Protein AF-X1NRG2-F1 (afdb_monomer_lite)

Structure (mmCIF, N/CA/C/O backbone):
data_AF-X1NRG2-F1
#
_entry.id   AF-X1NRG2-F1
#
loop_
_atom_site.group_PDB
_atom_site.id
_atom_site.type_symbol
_atom_site.label_atom_id
_atom_site.label_alt_id
_atom_site.label_comp_id
_atom_site.label_asym_id
_atom_site.label_entity_id
_atom_site.label_seq_id
_atom_site.pdbx_PDB_ins_code
_atom_site.Cartn_x
_atom_site.Cartn_y
_atom_site.Cartn_z
_atom_site.occupancy
_atom_site.B_iso_or_equiv
_atom_site.auth_seq_id
_atom_site.auth_comp_id
_atom_site.auth_asym_id
_atom_site.auth_atom_id
_atom_site.pdbx_PDB_model_num
ATOM 1 N N . MET A 1 1 ? 44.931 -31.258 -50.687 1.00 60.97 1 MET A N 1
ATOM 2 C CA . MET A 1 1 ? 44.890 -31.232 -49.203 1.00 60.97 1 MET A CA 1
ATOM 3 C C . MET A 1 1 ? 44.844 -29.827 -48.590 1.00 60.97 1 MET A C 1
ATOM 5 O O . MET A 1 1 ? 44.211 -29.686 -47.560 1.00 60.97 1 MET A O 1
ATOM 9 N N . ARG A 1 2 ? 45.424 -28.782 -49.211 1.00 67.19 2 ARG A N 1
ATOM 10 C CA . ARG A 1 2 ? 45.443 -27.402 -48.664 1.00 67.19 2 ARG A CA 1
ATOM 11 C C . ARG A 1 2 ? 44.078 -26.684 -48.669 1.00 67.19 2 ARG A C 1
ATOM 13 O O . ARG A 1 2 ? 43.834 -25.842 -47.821 1.00 67.19 2 ARG A O 1
ATOM 20 N N . ILE A 1 3 ? 43.185 -27.034 -49.599 1.00 72.62 3 ILE A N 1
ATOM 21 C CA . ILE A 1 3 ? 41.842 -26.430 -49.718 1.00 72.62 3 ILE A CA 1
ATOM 22 C C . ILE A 1 3 ? 40.906 -26.937 -48.608 1.00 72.62 3 ILE A C 1
ATOM 24 O O . ILE A 1 3 ? 40.208 -26.143 -47.992 1.00 72.62 3 ILE A O 1
ATOM 28 N N . PHE A 1 4 ? 40.970 -28.234 -48.282 1.00 75.88 4 PHE A N 1
ATOM 29 C CA . PHE A 1 4 ? 40.153 -28.849 -47.227 1.00 75.88 4 PHE A CA 1
ATOM 30 C C . PHE A 1 4 ? 40.476 -28.312 -45.824 1.00 75.88 4 PHE A C 1
ATOM 32 O O . PHE A 1 4 ? 39.581 -28.125 -45.004 1.00 75.88 4 PHE A O 1
ATOM 39 N N . THR A 1 5 ? 41.748 -28.016 -45.546 1.00 77.38 5 THR A N 1
ATOM 40 C CA . THR A 1 5 ? 42.162 -27.430 -44.262 1.00 77.38 5 THR A CA 1
ATOM 41 C C . THR A 1 5 ? 41.685 -25.988 -44.103 1.00 77.38 5 THR A C 1
ATOM 43 O O . THR A 1 5 ? 41.310 -25.589 -43.006 1.00 77.38 5 THR A O 1
ATOM 46 N N . ILE A 1 6 ? 41.639 -25.221 -45.199 1.00 81.38 6 ILE A N 1
ATOM 47 C CA . ILE A 1 6 ? 41.126 -23.843 -45.200 1.00 81.38 6 ILE A CA 1
ATOM 48 C C . ILE A 1 6 ? 39.618 -23.843 -44.940 1.00 81.38 6 ILE A C 1
ATOM 50 O O . ILE A 1 6 ? 39.143 -23.070 -44.113 1.00 81.38 6 ILE A O 1
ATOM 54 N N . THR A 1 7 ? 38.867 -24.751 -45.569 1.00 83.25 7 THR A N 1
ATOM 55 C CA . THR A 1 7 ? 37.418 -24.848 -45.346 1.00 83.25 7 THR A CA 1
ATOM 56 C C . THR A 1 7 ? 37.064 -25.228 -43.908 1.00 83.25 7 THR A C 1
ATOM 58 O O . THR A 1 7 ? 36.139 -24.653 -43.346 1.00 83.25 7 THR A O 1
ATOM 61 N N . ILE A 1 8 ? 37.822 -26.129 -43.272 1.00 83.69 8 ILE A N 1
ATOM 62 C CA . ILE A 1 8 ? 37.588 -26.522 -41.870 1.00 83.69 8 ILE A CA 1
ATOM 63 C C . ILE A 1 8 ? 37.886 -25.361 -40.912 1.00 83.69 8 ILE A C 1
ATOM 65 O O . ILE A 1 8 ? 37.119 -25.123 -39.982 1.00 83.69 8 ILE A O 1
ATOM 69 N N . LEU A 1 9 ? 38.964 -24.610 -41.158 1.00 83.00 9 LEU A N 1
ATOM 70 C CA . LEU A 1 9 ? 39.339 -23.460 -40.333 1.00 83.00 9 LEU A CA 1
ATOM 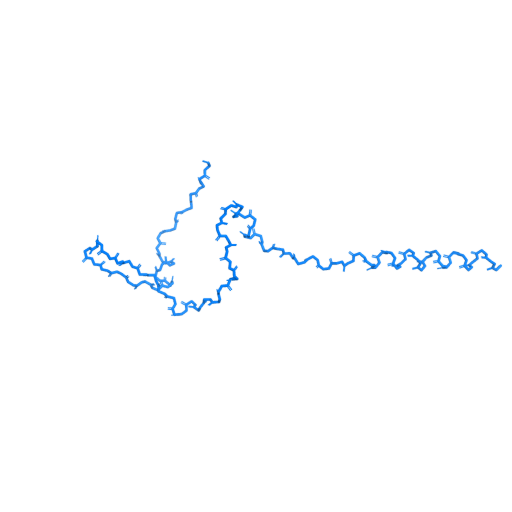71 C C . LEU A 1 9 ? 38.309 -22.325 -40.429 1.00 83.00 9 LEU A C 1
ATOM 73 O O . LEU A 1 9 ? 37.980 -21.713 -39.416 1.00 83.00 9 LEU A O 1
ATOM 77 N N . ILE A 1 10 ? 37.749 -22.093 -41.621 1.00 84.31 10 ILE A N 1
ATOM 78 C CA . ILE A 1 10 ? 36.661 -21.126 -41.825 1.00 84.31 10 ILE A CA 1
ATOM 79 C C . ILE A 1 10 ? 35.409 -21.554 -41.055 1.00 84.31 10 ILE A C 1
ATOM 81 O O . ILE A 1 10 ? 34.825 -20.732 -40.358 1.00 84.31 10 ILE A O 1
ATOM 85 N N . ILE A 1 11 ? 35.027 -22.833 -41.114 1.00 85.88 11 ILE A N 1
ATOM 86 C CA . ILE A 1 11 ? 33.862 -23.344 -40.376 1.00 85.88 11 ILE A CA 1
ATOM 87 C C . ILE A 1 11 ? 34.054 -23.170 -38.864 1.00 85.88 11 ILE A C 1
ATOM 89 O O . ILE A 1 11 ? 33.138 -22.712 -38.184 1.00 85.88 11 ILE A O 1
ATOM 93 N N . PHE A 1 12 ? 35.245 -23.475 -38.341 1.00 84.38 12 PHE A N 1
ATOM 94 C CA . PHE A 1 12 ? 35.560 -23.296 -36.920 1.00 84.38 12 PHE A CA 1
ATOM 95 C C . PHE A 1 12 ? 35.529 -21.825 -36.493 1.00 84.38 12 PHE A C 1
ATOM 97 O O . PHE A 1 12 ? 34.997 -21.503 -35.433 1.00 84.38 12 PHE A O 1
ATOM 104 N N . LEU A 1 13 ? 36.055 -20.928 -37.329 1.00 80.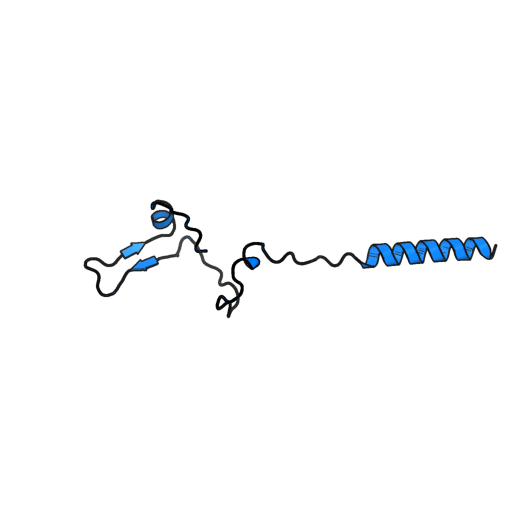06 13 LEU A N 1
ATOM 105 C CA . LEU A 1 13 ? 36.033 -19.488 -37.081 1.00 80.06 13 LEU A CA 1
ATOM 106 C C . LEU A 1 13 ? 34.602 -18.933 -37.122 1.00 80.06 13 LEU A C 1
ATOM 108 O O . LEU A 1 13 ? 34.225 -18.156 -36.249 1.00 80.06 13 LEU A O 1
ATOM 112 N N . CYS A 1 14 ? 33.775 -19.387 -38.066 1.00 78.81 14 CYS A N 1
ATOM 113 C CA . CYS A 1 14 ? 32.352 -19.055 -38.104 1.00 78.81 14 CYS A CA 1
ATOM 114 C C . CYS A 1 14 ? 31.619 -19.573 -36.861 1.00 78.81 14 CYS A C 1
ATOM 116 O O . CYS A 1 14 ? 30.854 -18.830 -36.257 1.00 78.81 14 CYS A O 1
ATOM 118 N N . PHE A 1 15 ? 31.880 -20.810 -36.434 1.00 79.19 15 PHE A N 1
ATOM 119 C CA . PHE A 1 15 ? 31.273 -21.384 -35.231 1.00 79.19 15 PHE A CA 1
ATOM 120 C C . PHE A 1 15 ? 31.657 -20.606 -33.962 1.00 79.19 15 PHE A C 1
ATOM 122 O O . PHE A 1 15 ? 30.805 -20.318 -33.119 1.00 79.19 15 PHE A O 1
ATOM 129 N N . PHE A 1 16 ? 32.923 -20.200 -33.855 1.00 72.88 16 PHE A N 1
ATOM 130 C CA . PHE A 1 16 ? 33.421 -19.395 -32.741 1.00 72.88 16 PHE A CA 1
ATOM 131 C C . PHE A 1 16 ? 32.804 -17.986 -32.721 1.00 72.88 16 PHE A C 1
ATOM 133 O O . PHE A 1 16 ? 32.399 -17.512 -31.662 1.00 72.88 16 PHE A O 1
ATOM 140 N N . LEU A 1 17 ? 32.644 -17.351 -33.890 1.00 68.69 17 LEU A N 1
ATOM 141 C CA . LEU A 1 17 ? 31.961 -16.058 -34.021 1.00 68.69 17 LEU A CA 1
ATOM 142 C C . LEU A 1 17 ? 30.470 -16.136 -33.665 1.00 68.69 17 LEU A C 1
ATOM 144 O O . LEU A 1 17 ? 29.953 -15.216 -33.043 1.00 68.69 17 LEU A O 1
ATOM 148 N N . ILE A 1 18 ? 29.785 -17.228 -34.017 1.00 68.69 18 ILE A N 1
ATOM 149 C CA . ILE A 1 18 ? 28.362 -17.413 -33.690 1.00 68.69 18 ILE A CA 1
ATOM 150 C C . ILE A 1 18 ? 28.170 -17.643 -32.182 1.00 68.69 18 ILE A C 1
ATOM 152 O O . ILE A 1 18 ? 27.219 -17.133 -31.595 1.00 68.69 18 ILE A O 1
ATOM 156 N N . THR A 1 19 ? 29.081 -18.377 -31.537 1.00 66.25 19 THR A N 1
ATOM 157 C CA . THR A 1 19 ? 28.959 -18.725 -30.108 1.00 66.25 19 THR A CA 1
ATOM 158 C C . THR A 1 19 ? 29.341 -17.557 -29.184 1.00 66.25 19 THR A C 1
ATOM 160 O O . THR A 1 19 ? 28.816 -17.449 -28.078 1.00 66.25 19 THR A O 1
ATOM 163 N N . GL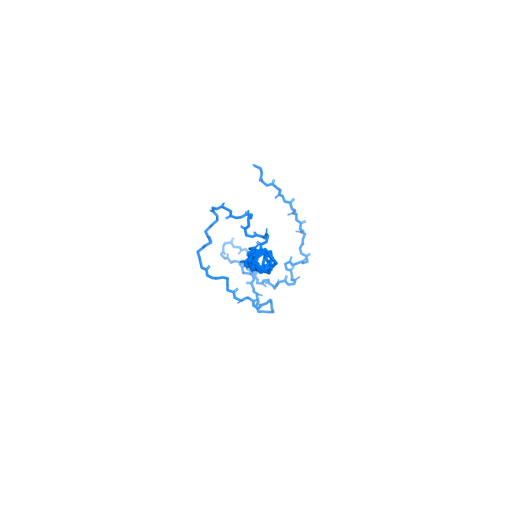Y A 1 20 ? 30.211 -16.644 -29.634 1.00 58.28 20 GLY A N 1
ATOM 164 C CA . GLY A 1 20 ? 30.713 -15.518 -28.833 1.00 58.28 20 GLY A CA 1
ATOM 165 C C . GLY A 1 20 ? 29.726 -14.370 -28.573 1.00 58.28 20 GLY A C 1
ATOM 166 O O . GLY A 1 20 ? 30.057 -13.468 -27.809 1.00 58.28 20 GLY A O 1
ATOM 167 N N . CYS A 1 21 ? 28.533 -14.374 -29.176 1.00 48.31 21 CYS A N 1
ATOM 168 C CA . CYS A 1 21 ? 27.560 -13.278 -29.041 1.00 48.31 21 CYS A CA 1
ATOM 169 C C . CYS A 1 21 ? 26.470 -13.506 -27.981 1.00 48.31 21 CYS A C 1
ATOM 171 O O . CYS A 1 21 ? 25.613 -12.640 -27.811 1.00 48.31 21 CYS A O 1
ATOM 173 N N . MET A 1 22 ? 26.478 -14.622 -27.246 1.00 45.16 22 MET A N 1
ATOM 174 C CA . MET A 1 22 ? 25.559 -14.814 -26.116 1.00 45.16 22 MET A CA 1
ATOM 175 C C . MET A 1 22 ? 26.080 -14.064 -24.883 1.00 45.16 22 MET A C 1
ATOM 177 O O . MET A 1 22 ? 26.555 -14.664 -23.924 1.00 45.16 22 MET A O 1
ATOM 181 N N . GLN A 1 23 ? 26.008 -12.733 -24.914 1.00 52.12 23 GLN A N 1
ATOM 182 C CA . GLN A 1 23 ? 25.939 -11.970 -23.674 1.00 52.12 23 GLN A CA 1
ATOM 183 C C . GLN A 1 23 ? 24.532 -12.168 -23.116 1.00 52.12 23 GLN A C 1
ATOM 185 O O . GLN A 1 23 ? 23.541 -11.829 -23.763 1.00 52.12 23 GLN A O 1
ATOM 190 N N . GLU A 1 24 ? 24.452 -12.764 -21.933 1.00 53.97 24 GLU A N 1
ATOM 191 C CA . GLU A 1 24 ? 23.237 -12.814 -21.134 1.00 53.97 24 GLU A CA 1
ATOM 192 C C . GLU A 1 24 ? 22.862 -11.359 -20.816 1.00 53.97 24 GLU A C 1
ATOM 194 O O . GLU A 1 24 ? 23.476 -10.707 -19.975 1.00 53.97 24 GLU A O 1
ATOM 199 N N . GLN A 1 25 ? 21.939 -10.785 -21.596 1.00 53.12 25 GLN A N 1
ATOM 200 C CA . GLN A 1 25 ? 21.381 -9.475 -21.290 1.00 53.12 2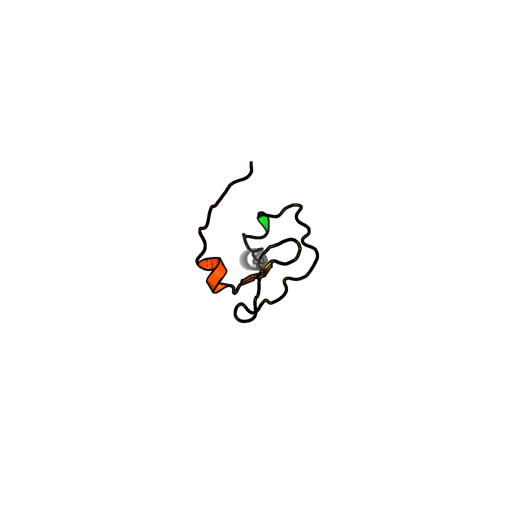5 GLN A CA 1
ATOM 201 C C . GLN A 1 25 ? 20.609 -9.630 -19.984 1.00 53.12 25 GLN A C 1
ATOM 203 O O . GLN A 1 25 ? 19.523 -10.215 -19.983 1.00 53.12 25 GLN A O 1
ATOM 208 N N . GLU A 1 26 ? 21.157 -9.112 -18.882 1.00 56.12 26 GLU A N 1
ATOM 209 C CA . GLU A 1 26 ? 20.379 -8.848 -17.675 1.00 56.12 26 GLU A CA 1
ATOM 210 C C . GLU A 1 26 ? 19.192 -7.983 -18.093 1.00 56.12 26 GLU A C 1
ATOM 212 O O . GLU A 1 26 ? 19.313 -6.799 -18.414 1.00 56.12 26 GLU A O 1
ATOM 217 N N . LYS A 1 27 ? 18.035 -8.635 -18.210 1.00 57.75 27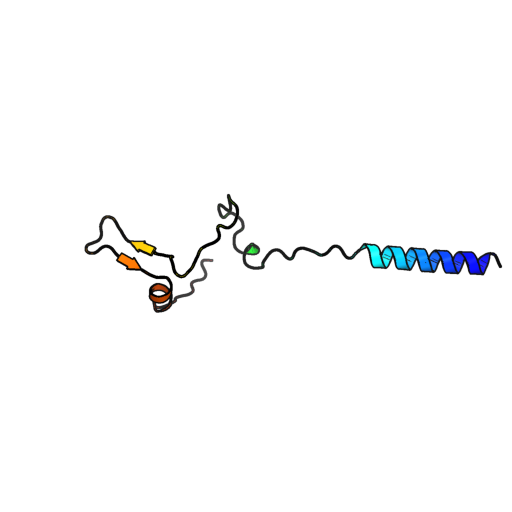 LYS A N 1
ATOM 218 C CA . LYS A 1 27 ? 16.789 -8.001 -18.595 1.00 57.75 27 LYS A CA 1
ATOM 219 C C . LYS A 1 27 ? 16.415 -7.073 -17.457 1.00 57.75 27 LYS A C 1
ATOM 221 O O . LYS A 1 27 ? 15.909 -7.534 -16.434 1.00 57.75 27 LYS A O 1
ATOM 226 N N . GLU A 1 28 ? 16.669 -5.785 -17.653 1.00 56.94 28 GLU A N 1
ATOM 227 C CA . GLU A 1 28 ? 16.202 -4.768 -16.727 1.00 56.94 28 GLU A CA 1
ATOM 228 C C . GLU A 1 28 ? 14.695 -4.987 -16.515 1.00 56.94 28 GLU A C 1
ATOM 230 O O . GLU A 1 28 ? 13.945 -5.165 -17.490 1.00 56.94 28 GLU A O 1
ATOM 235 N N . PRO A 1 29 ? 14.234 -5.098 -15.263 1.00 58.41 29 PRO A N 1
ATOM 236 C CA . PRO A 1 29 ? 12.850 -5.425 -15.014 1.00 58.41 29 PRO A CA 1
ATOM 237 C C . PRO A 1 29 ? 11.939 -4.359 -15.628 1.00 58.41 29 PRO A C 1
ATOM 239 O O . PRO A 1 29 ? 12.090 -3.168 -15.381 1.00 58.41 29 PRO A O 1
ATOM 242 N N . SER A 1 30 ? 10.943 -4.815 -16.393 1.00 60.88 30 SER A N 1
ATOM 243 C CA . SER A 1 30 ? 10.015 -3.994 -17.192 1.00 60.88 30 SER A CA 1
ATOM 244 C C . SER A 1 30 ? 9.267 -2.896 -16.419 1.00 60.88 30 SER A C 1
ATOM 246 O O . SER A 1 30 ? 8.596 -2.079 -17.041 1.00 60.88 30 SER A O 1
ATOM 248 N N . TYR A 1 31 ? 9.319 -2.888 -15.086 1.00 57.62 31 TYR A N 1
ATOM 249 C CA . TYR A 1 31 ? 8.733 -1.826 -14.276 1.00 57.62 31 TYR A CA 1
ATOM 250 C C . TYR A 1 31 ? 9.647 -0.599 -14.141 1.00 57.62 31 TYR A C 1
ATOM 252 O O . TYR A 1 31 ? 9.132 0.478 -13.872 1.00 57.62 31 TYR A O 1
ATOM 260 N N . LEU A 1 32 ? 10.966 -0.716 -14.346 1.00 58.50 32 LEU A N 1
ATOM 261 C CA . LEU A 1 32 ? 11.902 0.415 -14.224 1.00 58.50 32 LEU A CA 1
ATOM 262 C C . LEU A 1 32 ? 11.809 1.396 -15.397 1.00 58.50 32 LEU A C 1
ATOM 264 O O . LEU A 1 32 ? 11.985 2.596 -15.200 1.00 58.50 32 LEU A O 1
ATOM 268 N N . SER A 1 33 ? 11.415 0.925 -16.584 1.00 59.03 33 SER A N 1
ATOM 269 C CA . SER A 1 33 ? 11.216 1.778 -17.764 1.00 59.03 33 SER A CA 1
ATOM 270 C C . SER A 1 33 ? 10.049 2.766 -17.630 1.00 59.03 33 SER A C 1
ATOM 272 O O . SER A 1 33 ? 9.851 3.598 -18.507 1.00 59.03 33 SER A O 1
ATOM 274 N N . LEU A 1 34 ? 9.237 2.663 -16.570 1.00 56.75 34 LEU A N 1
ATOM 275 C CA . LEU A 1 34 ? 8.102 3.556 -16.310 1.00 56.75 34 LEU A CA 1
ATOM 276 C C . LEU A 1 34 ? 8.485 4.807 -15.503 1.00 56.75 34 LEU A C 1
ATOM 278 O O . LEU A 1 34 ? 7.624 5.649 -15.259 1.00 56.75 34 LEU A O 1
ATOM 282 N N . TYR A 1 35 ? 9.745 4.931 -15.072 1.00 56.22 35 TYR A N 1
ATOM 283 C CA . TYR A 1 35 ? 10.170 5.936 -14.094 1.00 56.22 35 TYR A CA 1
ATOM 284 C C . TYR A 1 35 ? 11.360 6.790 -14.560 1.00 56.22 35 TYR A C 1
ATOM 286 O O . TYR A 1 35 ? 12.173 7.215 -13.736 1.00 56.22 35 TYR A O 1
ATOM 294 N N . GLU A 1 36 ? 11.467 7.078 -15.863 1.00 53.44 36 GLU A N 1
ATOM 295 C CA . GLU A 1 36 ? 12.426 8.077 -16.357 1.00 53.44 36 GLU A CA 1
ATOM 296 C C . GLU A 1 36 ? 12.186 9.425 -15.649 1.00 53.44 36 GLU A C 1
ATOM 298 O O . GLU A 1 36 ? 11.113 10.018 -15.742 1.00 53.44 36 GLU A O 1
ATOM 303 N N . GLY A 1 37 ? 13.182 9.895 -14.889 1.00 55.34 37 GLY A N 1
ATOM 304 C CA . GLY A 1 37 ? 13.110 11.153 -14.136 1.00 55.34 37 GLY A CA 1
ATOM 305 C C . GLY A 1 37 ? 12.556 11.053 -12.709 1.00 55.34 37 GLY A C 1
ATOM 306 O O . GLY A 1 37 ? 12.459 12.080 -12.033 1.00 55.34 37 GLY A O 1
ATOM 307 N N . LEU A 1 38 ? 12.231 9.855 -12.207 1.00 60.22 38 LEU A N 1
ATOM 308 C CA . LEU A 1 38 ? 11.975 9.666 -10.777 1.00 60.22 38 LEU A CA 1
ATOM 309 C C . LEU A 1 38 ? 13.312 9.648 -10.019 1.00 60.22 38 LEU A C 1
ATOM 311 O O . LEU A 1 38 ? 14.327 9.206 -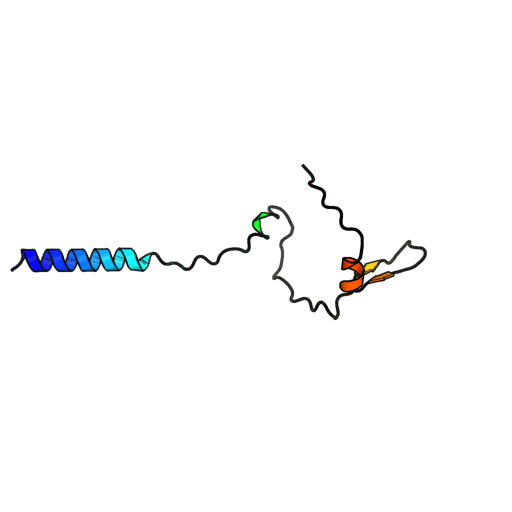10.554 1.00 60.22 38 LEU A O 1
ATOM 315 N N . HIS A 1 39 ? 13.327 10.115 -8.768 1.00 59.34 39 HIS A N 1
ATOM 316 C CA . HIS A 1 39 ? 14.506 10.045 -7.902 1.00 59.34 39 HIS A CA 1
ATOM 317 C C . HIS A 1 39 ? 14.797 8.579 -7.538 1.00 59.34 39 HIS A C 1
ATOM 319 O O . HIS A 1 39 ? 14.503 8.126 -6.435 1.00 59.34 39 HIS A O 1
ATOM 325 N N . VAL A 1 40 ? 15.359 7.817 -8.476 1.00 60.59 40 VAL A N 1
ATOM 326 C CA . VAL A 1 40 ? 15.888 6.474 -8.235 1.00 60.59 40 VAL A CA 1
ATOM 327 C C . VAL A 1 40 ? 17.306 6.647 -7.703 1.00 60.59 40 VAL A C 1
ATOM 329 O O . VAL A 1 40 ? 18.299 6.427 -8.389 1.00 60.59 40 VAL A O 1
ATOM 332 N N . THR A 1 41 ? 17.411 7.140 -6.473 1.00 67.31 41 THR A N 1
ATOM 333 C CA . THR A 1 41 ? 18.684 7.211 -5.754 1.00 67.31 41 THR A CA 1
ATOM 334 C C . THR A 1 41 ? 18.666 6.166 -4.648 1.00 67.31 41 THR A C 1
ATOM 336 O O . THR A 1 41 ? 17.970 6.342 -3.650 1.00 67.31 41 THR A O 1
ATOM 339 N N . GLY A 1 42 ? 19.417 5.078 -4.831 1.00 67.44 42 GLY A N 1
ATOM 340 C CA . GLY A 1 42 ? 19.581 4.009 -3.842 1.00 67.44 42 GLY A CA 1
ATOM 341 C C . GLY A 1 42 ? 19.473 2.602 -4.433 1.00 67.44 42 GLY A C 1
ATOM 342 O O . GLY A 1 42 ? 19.071 2.423 -5.580 1.00 67.44 42 GLY A O 1
ATOM 343 N N . HIS A 1 43 ? 19.838 1.599 -3.635 1.00 74.75 43 HIS A N 1
ATOM 344 C CA . HIS A 1 43 ? 19.537 0.200 -3.937 1.00 74.75 43 HIS A CA 1
ATOM 345 C C . HIS A 1 43 ? 18.135 -0.143 -3.418 1.00 74.75 43 HIS A C 1
ATOM 347 O O . HIS A 1 43 ? 17.761 0.363 -2.354 1.00 74.75 43 HIS A O 1
ATOM 353 N N . PRO A 1 44 ? 17.362 -0.992 -4.123 1.00 76.38 44 PRO A N 1
ATOM 354 C CA . PRO A 1 44 ? 16.106 -1.509 -3.597 1.00 76.38 44 PRO A CA 1
ATOM 355 C C . PRO A 1 44 ? 16.324 -2.096 -2.202 1.00 76.38 44 PRO A C 1
ATOM 357 O O . PRO A 1 44 ? 17.202 -2.935 -2.005 1.00 76.38 44 PRO A O 1
ATOM 360 N N . ILE A 1 45 ? 15.543 -1.626 -1.236 1.00 80.31 45 ILE A N 1
ATOM 361 C CA . ILE A 1 45 ? 15.577 -2.147 0.127 1.00 80.31 45 ILE A CA 1
ATOM 362 C C . ILE A 1 45 ? 14.642 -3.352 0.171 1.00 80.31 45 ILE A C 1
ATOM 364 O O . ILE A 1 45 ? 13.524 -3.292 -0.344 1.00 80.31 45 ILE A O 1
ATOM 368 N N . GLU A 1 46 ? 15.095 -4.447 0.774 1.00 82.56 46 GLU A N 1
ATOM 369 C CA . GLU A 1 46 ? 14.240 -5.601 1.033 1.00 82.56 46 GLU A CA 1
ATOM 370 C C . GLU A 1 46 ? 13.186 -5.223 2.086 1.00 82.56 46 GLU A C 1
ATOM 372 O O . GLU A 1 46 ? 13.520 -4.783 3.186 1.00 82.56 46 GLU A O 1
ATOM 377 N N . VAL A 1 47 ? 11.905 -5.353 1.733 1.00 84.56 47 VAL A N 1
ATOM 378 C CA . VAL A 1 47 ? 10.774 -5.023 2.611 1.00 84.56 47 VAL A CA 1
ATOM 379 C C . VAL A 1 47 ? 10.029 -6.306 2.962 1.00 84.56 47 VAL A C 1
ATOM 381 O O . VAL A 1 47 ? 9.506 -6.981 2.076 1.00 84.56 47 VAL A O 1
ATOM 384 N N . ASP A 1 48 ? 9.928 -6.620 4.254 1.00 90.50 48 ASP A N 1
ATOM 385 C CA . ASP A 1 48 ? 9.071 -7.703 4.737 1.00 90.50 48 ASP A CA 1
ATOM 386 C C . ASP A 1 48 ? 7.616 -7.224 4.834 1.00 90.50 48 ASP A C 1
ATOM 388 O O . ASP A 1 48 ? 7.255 -6.356 5.632 1.00 90.50 48 ASP A O 1
ATOM 392 N N . ILE A 1 49 ? 6.759 -7.829 4.016 1.00 90.88 49 ILE A N 1
ATOM 393 C CA . ILE A 1 49 ? 5.333 -7.506 3.916 1.00 90.88 49 ILE A CA 1
ATOM 394 C C . ILE A 1 49 ? 4.614 -7.700 5.260 1.00 90.88 49 ILE A C 1
ATOM 396 O O . ILE A 1 49 ? 3.684 -6.954 5.569 1.00 90.88 49 ILE A O 1
ATOM 400 N N . ASN A 1 50 ? 5.051 -8.655 6.088 1.00 92.12 50 ASN A N 1
ATOM 401 C CA . ASN A 1 50 ? 4.398 -8.953 7.367 1.00 92.12 50 ASN A CA 1
ATOM 402 C C . ASN A 1 50 ? 4.618 -7.842 8.406 1.00 92.12 50 ASN A C 1
ATOM 404 O O . ASN A 1 50 ? 3.773 -7.604 9.278 1.00 92.12 50 ASN A O 1
ATOM 408 N N . THR A 1 51 ? 5.748 -7.142 8.305 1.00 93.00 51 THR A N 1
ATOM 409 C CA . THR A 1 51 ? 6.126 -6.063 9.227 1.00 93.00 51 THR A CA 1
ATOM 410 C C . THR A 1 51 ? 5.789 -4.677 8.689 1.00 93.00 51 THR A C 1
ATOM 412 O O . THR A 1 51 ? 5.790 -3.715 9.455 1.00 93.00 51 THR A O 1
ATOM 415 N N . TYR A 1 52 ? 5.418 -4.566 7.411 1.00 93.38 52 TYR A N 1
ATOM 416 C CA . TYR A 1 52 ? 5.035 -3.304 6.789 1.00 93.38 52 TYR A CA 1
ATOM 417 C C . TYR A 1 52 ? 3.873 -2.612 7.524 1.00 93.38 52 TYR A C 1
ATOM 419 O O . TYR A 1 52 ? 2.861 -3.240 7.862 1.00 93.38 52 TYR A O 1
ATOM 427 N N . ARG A 1 53 ? 4.006 -1.298 7.736 1.00 95.31 53 ARG A N 1
ATOM 428 C CA . ARG A 1 53 ? 2.962 -0.416 8.270 1.00 95.31 53 ARG A CA 1
ATOM 429 C C . ARG A 1 53 ? 2.939 0.898 7.496 1.00 95.31 53 ARG A C 1
ATOM 431 O O . ARG A 1 53 ? 3.974 1.539 7.342 1.00 95.31 53 ARG A O 1
ATOM 438 N N . LEU A 1 54 ? 1.755 1.298 7.038 1.00 95.50 54 LEU A N 1
ATOM 439 C CA . LEU A 1 54 ? 1.492 2.633 6.506 1.00 95.50 54 LEU A CA 1
ATOM 440 C C . LEU A 1 54 ? 0.876 3.487 7.611 1.00 95.50 54 LEU A C 1
ATOM 442 O O . LEU A 1 54 ? -0.225 3.194 8.077 1.00 95.50 54 LEU A O 1
ATOM 446 N N . GLU A 1 55 ? 1.574 4.543 8.009 1.00 97.12 55 GLU A N 1
ATOM 447 C CA . GLU A 1 55 ? 1.128 5.434 9.076 1.00 97.12 55 GLU A CA 1
ATOM 448 C C . GLU A 1 55 ? 0.560 6.738 8.513 1.00 97.12 55 GLU A C 1
ATOM 450 O O . GLU A 1 55 ? 1.192 7.411 7.698 1.00 97.12 55 GLU A O 1
ATOM 455 N N . VAL A 1 56 ? -0.636 7.107 8.973 1.00 96.69 56 VAL A N 1
ATOM 456 C CA . VAL A 1 56 ? -1.262 8.405 8.696 1.00 96.69 56 VAL A CA 1
ATOM 457 C C . VAL A 1 56 ? -1.337 9.166 10.009 1.00 96.69 56 VAL A C 1
ATOM 459 O O . VAL A 1 56 ? -2.095 8.805 10.910 1.00 96.69 56 VAL A O 1
ATOM 462 N N . VAL A 1 57 ? -0.523 10.210 10.123 1.00 97.44 57 VAL A N 1
ATOM 463 C CA . VAL A 1 57 ? -0.321 10.991 11.350 1.00 97.44 57 VAL A CA 1
ATOM 464 C C . VAL A 1 57 ? -0.346 12.494 11.046 1.00 97.44 57 VAL A C 1
ATOM 466 O O . VAL A 1 57 ? -0.303 12.902 9.887 1.00 97.44 57 VAL A O 1
ATOM 469 N N . GLY A 1 58 ? -0.397 13.334 12.084 1.00 96.62 58 GLY A N 1
ATOM 470 C CA . GLY A 1 58 ? -0.391 14.796 11.955 1.00 96.62 58 GLY A CA 1
ATOM 471 C C . GLY A 1 58 ? -1.762 15.414 12.226 1.00 96.62 58 GLY A C 1
ATOM 472 O O . GLY A 1 58 ? -2.380 15.115 13.243 1.00 96.62 58 GLY A O 1
ATOM 473 N N . ALA A 1 59 ? -2.228 16.296 11.339 1.00 96.94 59 ALA A N 1
ATOM 474 C CA . ALA A 1 59 ? -3.501 17.011 11.478 1.00 96.94 59 ALA A CA 1
ATOM 475 C C . ALA A 1 59 ? -4.703 16.152 11.039 1.00 96.94 59 ALA A C 1
ATOM 477 O O . ALA A 1 59 ? -5.433 16.503 10.114 1.00 96.94 59 ALA A O 1
ATOM 478 N N . VAL A 1 60 ? -4.880 15.006 11.692 1.00 96.94 60 VAL A N 1
ATOM 479 C CA . VAL A 1 60 ? -5.993 14.075 11.474 1.00 96.94 60 VAL A CA 1
ATOM 480 C C . VAL A 1 60 ? -6.732 13.842 12.787 1.00 96.94 60 VAL A C 1
ATOM 482 O O . VAL A 1 60 ? -6.122 13.866 13.853 1.00 96.94 60 VAL A O 1
ATOM 485 N N . GLU A 1 61 ? -8.043 13.610 12.722 1.00 97.81 61 GLU A N 1
ATOM 486 C CA . GLU A 1 61 ? -8.845 13.336 13.924 1.00 97.81 61 GLU A CA 1
ATOM 487 C C . GLU A 1 61 ? -8.457 12.008 14.586 1.00 97.81 61 GLU A C 1
ATOM 489 O O . GLU A 1 61 ? -8.393 11.912 15.810 1.00 97.81 61 GLU A O 1
ATOM 494 N N . SER A 1 62 ? -8.170 10.986 13.775 1.00 96.81 62 SER A N 1
ATOM 495 C CA . SER A 1 62 ? -7.742 9.667 14.233 1.00 96.81 62 SER A CA 1
ATOM 496 C C . SER A 1 62 ? -6.541 9.195 13.409 1.00 96.81 62 SER A C 1
ATOM 498 O O . SER A 1 62 ? -6.670 9.025 12.194 1.00 96.81 62 SER A O 1
ATOM 500 N N . PRO A 1 63 ? -5.368 9.010 14.038 1.00 97.75 63 PRO A N 1
ATOM 501 C CA . PRO A 1 63 ? -4.211 8.427 13.374 1.00 97.75 63 PRO A CA 1
ATOM 502 C C . PRO A 1 63 ? -4.465 6.977 12.958 1.00 97.75 63 PRO A C 1
ATOM 504 O O . PRO A 1 63 ? -5.127 6.226 13.676 1.00 97.75 63 PRO A O 1
ATOM 507 N N . LEU A 1 64 ? -3.890 6.569 11.827 1.00 97.25 64 LEU A N 1
ATOM 508 C CA . LEU A 1 64 ? -4.016 5.208 11.301 1.00 97.25 64 LEU A CA 1
ATOM 509 C C . LEU A 1 64 ? -2.647 4.540 11.200 1.00 97.25 64 LEU A C 1
ATOM 511 O O . LEU A 1 64 ? -1.662 5.186 10.852 1.00 97.25 64 LEU A O 1
ATOM 515 N N . SER A 1 65 ? -2.611 3.233 11.453 1.00 97.25 65 SER A N 1
ATOM 516 C CA . SER A 1 65 ? -1.473 2.360 11.166 1.00 97.25 65 SER A CA 1
ATOM 517 C C . SER A 1 65 ? -2.012 1.122 10.459 1.00 97.25 65 SER A C 1
ATOM 519 O O . SER A 1 65 ? -2.685 0.298 11.076 1.00 97.25 65 SER A O 1
ATOM 521 N N . LEU A 1 66 ? -1.795 1.043 9.147 1.00 96.69 66 LEU A N 1
ATOM 522 C CA . LEU A 1 66 ? -2.412 0.046 8.274 1.00 96.69 66 LEU A CA 1
ATOM 523 C C . LEU A 1 66 ? -1.395 -1.008 7.846 1.00 96.69 66 LEU A C 1
ATOM 525 O O . LEU A 1 66 ? -0.278 -0.690 7.432 1.00 96.69 66 LEU A O 1
ATOM 529 N N . THR A 1 67 ? -1.800 -2.269 7.906 1.00 97.00 67 THR A N 1
ATOM 530 C CA . THR A 1 67 ? -1.061 -3.398 7.336 1.00 97.00 67 THR A CA 1
ATOM 531 C C . THR A 1 67 ? -1.191 -3.435 5.814 1.00 97.00 67 THR A C 1
ATOM 533 O O . THR A 1 67 ? -2.109 -2.861 5.224 1.00 97.00 67 THR A O 1
ATOM 536 N N . PHE A 1 68 ? -0.294 -4.172 5.159 1.00 95.19 68 PHE A N 1
ATOM 537 C CA . PHE A 1 68 ? -0.357 -4.365 3.710 1.00 95.19 68 PHE A CA 1
ATOM 538 C C . PHE A 1 68 ? -1.682 -5.006 3.252 1.00 95.19 68 PHE A C 1
ATOM 540 O O . PHE A 1 68 ? -2.277 -4.583 2.259 1.00 95.19 68 PHE A O 1
ATOM 547 N N . ASP A 1 69 ? -2.183 -5.987 4.007 1.00 95.38 69 ASP A N 1
ATOM 548 C CA . ASP A 1 69 ? -3.436 -6.679 3.692 1.00 95.38 69 ASP A CA 1
ATOM 549 C C . ASP A 1 69 ? -4.666 -5.776 3.820 1.00 95.38 69 ASP A C 1
ATOM 551 O O . ASP A 1 69 ? -5.636 -5.950 3.081 1.00 95.38 69 ASP A O 1
ATOM 555 N N . GLU A 1 70 ? -4.653 -4.814 4.744 1.00 95.62 70 GLU A N 1
ATOM 556 C CA . GLU A 1 70 ? -5.736 -3.837 4.893 1.00 95.62 70 GLU A CA 1
ATOM 557 C C . GLU A 1 70 ? -5.773 -2.861 3.721 1.00 95.62 70 GLU A C 1
ATOM 559 O O . GLU A 1 70 ? -6.847 -2.596 3.184 1.00 95.62 70 GLU A O 1
ATOM 564 N N . ILE A 1 71 ? -4.608 -2.400 3.264 1.00 94.69 71 ILE A N 1
ATOM 565 C CA . ILE A 1 71 ? -4.499 -1.519 2.094 1.00 94.69 71 ILE A CA 1
ATOM 566 C C . ILE A 1 71 ? -5.016 -2.233 0.842 1.00 94.69 71 ILE A C 1
ATOM 568 O O . ILE A 1 71 ? -5.767 -1.661 0.057 1.00 94.69 71 ILE A O 1
ATOM 572 N N . LYS A 1 72 ? -4.678 -3.515 0.672 1.00 93.62 72 LYS A N 1
ATOM 573 C CA . LYS A 1 72 ? -5.096 -4.310 -0.492 1.00 93.62 72 LYS A CA 1
ATOM 574 C C . LYS A 1 72 ? -6.613 -4.524 -0.583 1.00 93.62 72 LYS A C 1
ATOM 576 O O . LYS A 1 72 ? -7.116 -4.849 -1.655 1.00 93.62 72 LYS A O 1
ATOM 581 N N . LYS A 1 73 ? -7.334 -4.376 0.530 1.00 95.81 73 LYS A N 1
ATOM 582 C CA . LYS A 1 73 ? -8.799 -4.495 0.583 1.00 95.81 73 LYS A CA 1
ATOM 583 C C . LYS A 1 73 ? -9.520 -3.195 0.221 1.00 95.81 73 LYS A C 1
ATOM 585 O O . LYS A 1 73 ? -10.742 -3.217 0.118 1.00 95.81 73 LYS A O 1
ATOM 590 N N . MET A 1 74 ? -8.798 -2.087 0.066 1.00 94.44 74 MET A N 1
ATOM 591 C CA . MET A 1 74 ? -9.372 -0.800 -0.322 1.00 94.44 74 MET A CA 1
ATOM 592 C C . MET A 1 74 ? -9.700 -0.763 -1.817 1.00 94.44 74 MET A C 1
ATOM 594 O O . MET A 1 74 ? -9.136 -1.518 -2.614 1.00 94.44 74 MET A O 1
ATOM 598 N N . ASP A 1 75 ? -10.597 0.145 -2.197 1.00 95.00 75 ASP A N 1
ATOM 599 C CA . ASP A 1 75 ? -10.953 0.352 -3.597 1.00 95.00 75 ASP A CA 1
ATOM 600 C C . ASP A 1 75 ? -9.739 0.839 -4.395 1.00 95.00 75 ASP A C 1
ATOM 602 O O . ASP A 1 75 ? -9.066 1.808 -4.039 1.00 95.00 75 ASP A O 1
ATOM 606 N N . LEU A 1 76 ? -9.462 0.147 -5.500 1.00 91.38 76 LEU A N 1
ATOM 607 C CA . LEU A 1 76 ? -8.333 0.437 -6.372 1.00 91.38 76 LEU A CA 1
ATOM 608 C C . LEU A 1 76 ? -8.820 1.153 -7.632 1.00 91.38 76 LEU A C 1
ATOM 610 O O . LEU A 1 76 ? -9.497 0.561 -8.473 1.00 91.38 76 LEU A O 1
ATOM 614 N N . GLU A 1 77 ? -8.413 2.409 -7.800 1.00 90.38 77 GLU A N 1
ATOM 615 C CA . GLU A 1 77 ? -8.634 3.183 -9.023 1.00 90.38 77 GLU A CA 1
ATOM 616 C C . GLU A 1 77 ? -7.308 3.331 -9.786 1.00 90.38 77 GLU A C 1
ATOM 618 O O . GLU A 1 77 ? -6.314 3.816 -9.245 1.00 90.38 77 GLU A O 1
ATOM 623 N N . ARG A 1 78 ? -7.273 2.924 -11.063 1.00 86.94 78 ARG A N 1
ATOM 624 C CA . ARG A 1 78 ? -6.130 3.204 -11.948 1.00 86.94 78 ARG A CA 1
ATOM 625 C C . ARG A 1 78 ? -6.422 4.444 -12.775 1.00 86.94 78 ARG A C 1
ATOM 627 O O . ARG A 1 78 ? -7.358 4.441 -13.571 1.00 86.94 78 ARG A O 1
ATOM 634 N N . ARG A 1 79 ? -5.575 5.463 -12.643 1.00 87.94 79 ARG A N 1
ATOM 635 C CA . ARG A 1 79 ? -5.642 6.683 -13.448 1.00 87.94 79 ARG A CA 1
ATOM 636 C C . ARG A 1 79 ? -4.360 6.851 -14.250 1.00 87.94 79 ARG A C 1
ATOM 638 O O . ARG A 1 79 ? -3.270 6.819 -13.689 1.00 87.94 79 ARG A O 1
ATOM 645 N N . TYR A 1 80 ? -4.507 7.042 -15.556 1.00 82.19 80 TYR A N 1
ATOM 646 C CA . TYR A 1 80 ? -3.410 7.447 -16.428 1.00 82.19 80 TYR A CA 1
ATOM 647 C C . TYR A 1 80 ? -3.352 8.974 -16.418 1.00 82.19 80 TYR A C 1
ATOM 649 O O . TYR A 1 80 ? -4.331 9.628 -16.776 1.00 82.19 80 TYR A O 1
ATOM 657 N N . VAL A 1 81 ? -2.241 9.534 -15.949 1.00 72.12 81 VAL A N 1
ATOM 658 C CA . VAL A 1 81 ? -1.966 10.970 -16.054 1.00 72.12 81 VAL A CA 1
ATOM 659 C C . VAL A 1 81 ? -1.222 11.162 -17.373 1.00 72.12 81 VAL A C 1
ATOM 661 O O . VAL A 1 81 ? -0.149 10.585 -17.542 1.00 72.12 81 VAL A O 1
ATOM 664 N N . VAL A 1 82 ? -1.851 11.869 -18.315 1.00 58.84 82 VAL A N 1
ATOM 665 C CA . VAL A 1 82 ? -1.291 12.232 -19.631 1.00 58.84 82 VAL A CA 1
ATOM 666 C C . VAL A 1 82 ? -0.674 13.616 -19.543 1.00 58.84 82 VAL A C 1
ATOM 668 O O . VAL A 1 82 ? -1.324 14.485 -18.916 1.00 58.84 82 VAL A O 1
#

pLDDT: mean 78.15, std 16.11, range [45.16, 97.81]

InterPro domains:
  IPR036374 Oxidoreductase, molybdopterin-binding domain superfamily [G3DSA:3.90.420.10] (22-82)
  IPR036374 Oxidoreductase, molybdopterin-binding domain superfamily [SSF56524] (38-80)

Foldseek 3Di:
DVVVVVVVVVVVVVVVVVVVPPDPPPPDPPVVVVQVPPPPPDDDDDDDQQPDWDWDDDPDPDIDTDGPVRVVPDDDDDDDDD

Organism: NCBI:txid412755

Sequence (82 aa):
MRIFTITILIIFLCFFLITGCMQEQEKEPSYLSLYEGLHVTGHPIEVDINTYRLEVVGAVESPLSLTFDEIKKMDLERRYVV

Secondary structure (DSSP, 8-state):
-HHHHHHHHHHHHHHHHHHTT--------TTGGG-TTS---SPPPP--TTT--EEE-SS-SS-EEE-HHHHHTS--------

Radius of gyration: 27.84 Å; chains: 1; bounding box: 56×48×64 Å